Protein AF-A0A7J9Q2L9-F1 (afdb_monomer_lite)

Radius of gyration: 18.14 Å; chains: 1; bounding box: 41×14×51 Å

pLDDT: mean 72.58, std 17.6, range [43.19, 95.88]

Sequence (44 aa):
MINTEIQSRIHTIRGVQVMLDSDLAQLYGVEAKRLNEQVRAPHG

Secondary structure (DSSP, 8-state):
---HHHHTTEEEETTEEEE-HHHHHHHTT-----TTSSSS----

Structure (mmCIF, N/CA/C/O backbone):
data_AF-A0A7J9Q2L9-F1
#
_entry.id   AF-A0A7J9Q2L9-F1
#
loop_
_atom_site.group_PDB
_atom_site.id
_atom_site.type_symbol
_atom_site.label_atom_id
_atom_site.label_alt_id
_atom_site.label_comp_id
_atom_site.label_asym_id
_atom_site.label_entity_id
_atom_site.label_seq_id
_atom_site.pdbx_PDB_ins_code
_atom_site.Cartn_x
_atom_site.Cartn_y
_atom_site.Cartn_z
_atom_site.occupancy
_atom_site.B_iso_or_equiv
_atom_site.auth_seq_id
_atom_site.auth_comp_id
_atom_site.auth_asym_id
_atom_site.auth_atom_id
_atom_site.pdbx_PDB_model_num
ATOM 1 N N . MET A 1 1 ? 13.715 5.070 11.017 1.00 43.19 1 MET A N 1
ATOM 2 C CA . MET A 1 1 ? 12.621 5.802 10.341 1.00 43.19 1 MET A CA 1
ATOM 3 C C . MET A 1 1 ? 11.532 4.806 10.010 1.00 43.19 1 MET A C 1
ATOM 5 O O . MET A 1 1 ? 11.846 3.755 9.469 1.00 43.19 1 MET A O 1
ATOM 9 N N . ILE A 1 2 ? 10.296 5.089 10.415 1.00 49.78 2 ILE A N 1
ATOM 10 C CA . ILE A 1 2 ? 9.136 4.233 10.143 1.00 49.78 2 ILE A CA 1
ATOM 11 C C . ILE A 1 2 ? 8.815 4.354 8.647 1.00 49.78 2 ILE A C 1
ATOM 13 O O . ILE A 1 2 ? 8.857 5.454 8.104 1.00 49.78 2 ILE A O 1
ATOM 17 N N . ASN A 1 3 ? 8.574 3.221 7.988 1.00 60.62 3 ASN A N 1
ATOM 18 C CA . ASN A 1 3 ? 8.354 3.103 6.548 1.00 60.62 3 ASN A CA 1
ATOM 19 C C . ASN A 1 3 ? 7.016 3.768 6.149 1.00 60.62 3 ASN A C 1
ATOM 21 O O . ASN A 1 3 ? 5.955 3.145 6.190 1.00 60.62 3 ASN A O 1
ATOM 25 N N . THR A 1 4 ? 7.067 5.064 5.834 1.00 68.06 4 THR A N 1
ATOM 26 C CA . THR A 1 4 ? 5.917 5.914 5.479 1.00 68.06 4 THR A CA 1
ATOM 27 C C . THR A 1 4 ? 5.258 5.522 4.157 1.00 68.06 4 THR A C 1
ATOM 29 O O . THR A 1 4 ? 4.077 5.803 3.975 1.00 68.06 4 THR A O 1
ATOM 32 N N . GLU A 1 5 ? 5.978 4.845 3.258 1.00 75.88 5 GLU A N 1
ATOM 33 C CA . GLU A 1 5 ? 5.436 4.4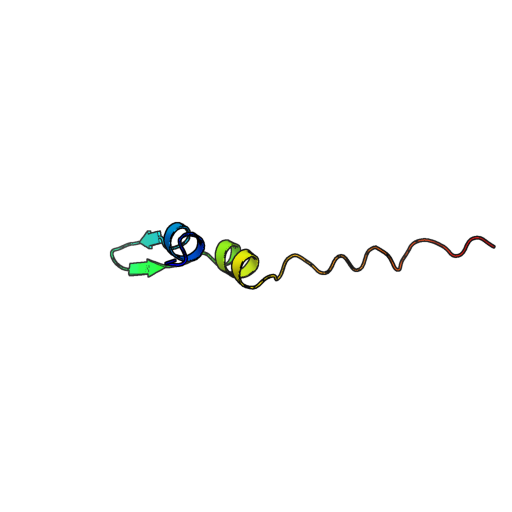00 1.966 1.00 75.88 5 GLU A CA 1
ATOM 34 C C . GLU A 1 5 ? 4.436 3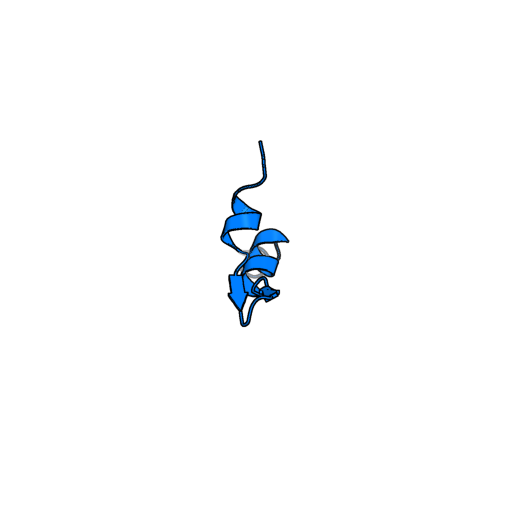.256 2.095 1.00 75.88 5 GLU A C 1
ATOM 36 O O . GLU A 1 5 ? 3.498 3.178 1.311 1.00 75.88 5 GLU A O 1
ATOM 41 N N . ILE A 1 6 ? 4.608 2.365 3.072 1.00 80.75 6 ILE A N 1
ATOM 42 C CA . ILE A 1 6 ? 3.650 1.275 3.296 1.00 80.75 6 ILE A CA 1
ATOM 43 C C . ILE A 1 6 ? 2.358 1.836 3.886 1.00 80.75 6 ILE A C 1
ATOM 45 O O . ILE A 1 6 ? 1.265 1.464 3.468 1.00 80.75 6 ILE A O 1
ATOM 49 N N . GLN A 1 7 ? 2.474 2.752 4.849 1.00 84.25 7 GLN A N 1
ATOM 50 C CA . GLN A 1 7 ? 1.316 3.302 5.553 1.00 84.25 7 GLN A CA 1
ATOM 51 C C . GLN A 1 7 ? 0.420 4.152 4.646 1.00 84.25 7 GLN A C 1
ATOM 53 O O . GLN A 1 7 ? -0.796 4.117 4.811 1.00 84.25 7 GLN A O 1
ATOM 58 N N . SER A 1 8 ? 0.987 4.870 3.669 1.00 87.50 8 SER A N 1
ATOM 59 C CA . SER A 1 8 ? 0.204 5.659 2.707 1.00 87.50 8 SER A CA 1
ATOM 60 C C . SER A 1 8 ? -0.606 4.809 1.719 1.00 87.50 8 SER A C 1
ATOM 62 O O . SER A 1 8 ? -1.532 5.328 1.101 1.00 87.50 8 SER A O 1
ATOM 64 N N . ARG A 1 9 ? -0.285 3.514 1.594 1.00 88.06 9 ARG A N 1
ATOM 65 C CA . ARG A 1 9 ? -0.926 2.539 0.691 1.00 88.06 9 ARG A CA 1
ATOM 66 C C . ARG A 1 9 ? -1.970 1.656 1.385 1.00 88.06 9 ARG A C 1
ATOM 68 O O . ARG A 1 9 ? -2.539 0.757 0.769 1.00 88.06 9 ARG A O 1
ATOM 75 N N . ILE A 1 10 ? -2.206 1.871 2.682 1.00 92.19 10 ILE A N 1
ATOM 76 C CA . ILE A 1 10 ? -3.238 1.162 3.443 1.00 92.19 10 ILE A CA 1
ATOM 77 C C . ILE A 1 10 ? -4.528 1.981 3.409 1.00 92.19 10 ILE A C 1
ATOM 79 O O . ILE A 1 10 ? -4.586 3.111 3.892 1.00 92.19 10 ILE A O 1
ATOM 83 N N . HIS A 1 11 ? -5.589 1.381 2.886 1.00 93.38 11 HIS A N 1
ATOM 84 C CA . HIS A 1 11 ? -6.929 1.949 2.832 1.00 93.38 11 HIS A CA 1
ATOM 85 C C . HIS A 1 11 ? -7.837 1.297 3.870 1.00 93.38 11 HIS A C 1
ATOM 87 O O . HIS A 1 11 ? -7.693 0.118 4.182 1.00 93.38 11 HIS A O 1
ATOM 93 N N . THR A 1 12 ? -8.826 2.039 4.364 1.00 95.69 12 THR A N 1
ATO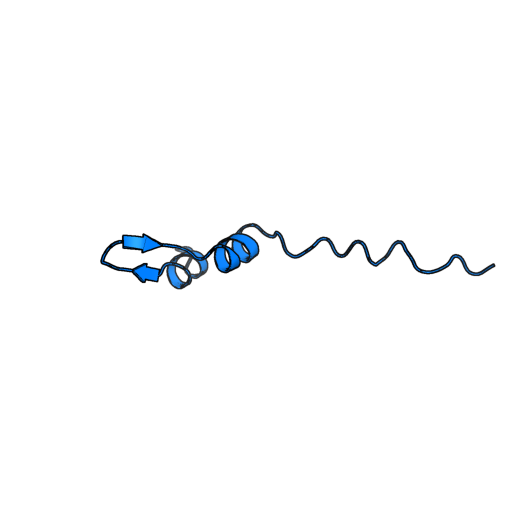M 94 C CA . THR A 1 12 ? -9.847 1.497 5.268 1.00 95.69 12 THR A CA 1
ATOM 95 C C . THR A 1 12 ? -11.164 1.350 4.523 1.00 95.69 12 THR A C 1
ATOM 97 O O . THR A 1 12 ? -11.774 2.344 4.132 1.00 95.69 12 THR A O 1
ATOM 100 N N . ILE A 1 13 ? -11.638 0.116 4.361 1.00 94.25 13 ILE A N 1
ATOM 101 C CA . ILE A 1 13 ? -12.928 -0.192 3.736 1.00 94.25 13 ILE A CA 1
ATOM 102 C C . ILE A 1 13 ? -13.767 -0.982 4.735 1.00 94.25 13 ILE A C 1
ATOM 104 O O . ILE A 1 13 ? -13.357 -2.039 5.203 1.00 94.25 13 ILE A O 1
ATOM 108 N N . ARG A 1 14 ? -14.951 -0.457 5.085 1.00 95.38 14 ARG A N 1
ATOM 109 C CA . ARG A 1 14 ? -15.863 -1.067 6.079 1.00 95.38 14 ARG A CA 1
ATOM 110 C C . ARG A 1 14 ? -15.176 -1.395 7.421 1.00 95.38 14 ARG A C 1
ATOM 112 O O . ARG A 1 14 ? -15.498 -2.391 8.056 1.00 95.38 14 ARG A O 1
ATOM 119 N N . GLY A 1 15 ? -14.222 -0.559 7.838 1.00 95.19 15 GLY A N 1
ATOM 120 C CA . GLY A 1 15 ? -13.464 -0.739 9.083 1.00 95.19 15 GLY A CA 1
ATOM 121 C C . GLY A 1 15 ? -12.301 -1.733 8.999 1.00 95.19 15 GLY A C 1
ATOM 122 O O . GLY A 1 15 ? -11.653 -1.979 10.009 1.00 95.19 15 GLY A O 1
ATOM 123 N N . VAL A 1 16 ? -12.010 -2.279 7.816 1.00 95.88 16 VAL A N 1
ATOM 124 C CA . VAL A 1 16 ? -10.899 -3.211 7.589 1.00 95.88 16 VAL A CA 1
ATOM 125 C C . VAL A 1 16 ? -9.791 -2.512 6.809 1.00 95.88 16 VAL A C 1
ATOM 127 O O . VAL A 1 16 ? -10.068 -1.812 5.834 1.00 95.88 16 VAL A O 1
ATOM 130 N N . GLN A 1 17 ? -8.543 -2.710 7.235 1.00 95.38 17 GLN A N 1
ATOM 131 C CA . GLN A 1 17 ? -7.365 -2.239 6.512 1.00 95.38 17 GLN A CA 1
ATOM 132 C C . GLN A 1 17 ? -7.059 -3.165 5.332 1.00 95.38 17 GLN A C 1
ATOM 134 O O . GLN A 1 17 ? -6.917 -4.374 5.503 1.00 95.38 17 GLN A O 1
ATOM 139 N N . VAL A 1 18 ? -6.952 -2.589 4.141 1.00 93.25 18 VAL A N 1
ATOM 140 C CA . VAL A 1 18 ? -6.669 -3.283 2.882 1.00 93.25 18 VAL A CA 1
ATOM 141 C C . VAL A 1 18 ? -5.581 -2.533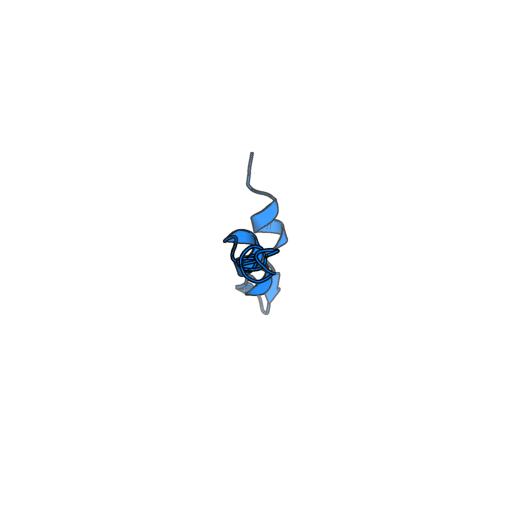 2.117 1.00 93.25 18 VAL A C 1
ATOM 143 O O . VAL A 1 18 ? -5.478 -1.315 2.222 1.00 93.25 18 VAL A O 1
ATOM 146 N N . MET A 1 19 ? -4.779 -3.247 1.334 1.00 92.94 19 MET A N 1
ATOM 147 C CA . MET A 1 19 ? -3.830 -2.669 0.380 1.00 92.94 19 MET A CA 1
ATOM 148 C C . MET A 1 19 ? -4.239 -3.122 -1.018 1.00 92.94 1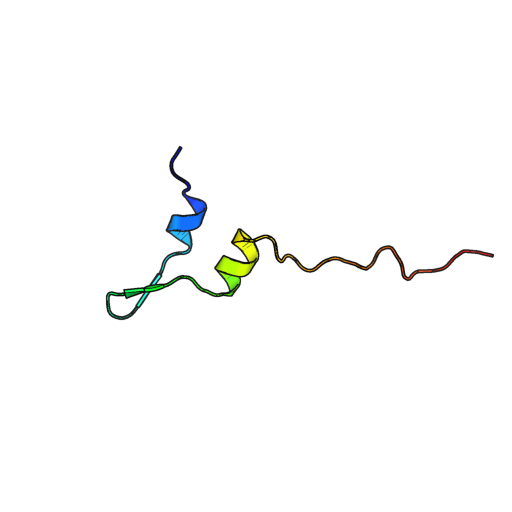9 MET A C 1
ATOM 150 O O . MET A 1 19 ? -4.681 -4.259 -1.181 1.00 92.94 19 MET A O 1
ATOM 154 N N . LEU A 1 20 ? -4.136 -2.239 -2.010 1.00 90.31 20 LEU A N 1
ATOM 155 C CA . LEU A 1 20 ? -4.451 -2.597 -3.390 1.00 90.31 20 LEU A CA 1
ATOM 156 C C . LEU A 1 20 ? -3.333 -3.453 -3.990 1.00 90.31 20 LEU A C 1
ATOM 158 O O . LEU A 1 20 ? -2.152 -3.230 -3.727 1.00 90.31 20 LEU A O 1
ATOM 162 N N . ASP A 1 21 ? -3.692 -4.378 -4.878 1.00 84.31 21 ASP A N 1
ATOM 163 C CA . ASP A 1 21 ? -2.714 -5.218 -5.580 1.00 84.31 21 ASP A CA 1
ATOM 164 C C . ASP A 1 21 ? -1.729 -4.389 -6.425 1.00 84.31 21 ASP A C 1
ATOM 166 O O . ASP A 1 21 ? -0.578 -4.780 -6.603 1.00 84.31 21 ASP A O 1
ATOM 170 N N . SER A 1 22 ? -2.141 -3.210 -6.906 1.00 83.88 22 SER A N 1
ATOM 171 C CA . SER A 1 22 ? -1.265 -2.252 -7.596 1.00 83.88 22 SER A CA 1
ATOM 172 C C . SER A 1 22 ? -0.191 -1.671 -6.678 1.00 83.88 22 SER A C 1
ATOM 174 O O . SER A 1 22 ? 0.963 -1.528 -7.082 1.00 83.88 22 SER A O 1
ATOM 176 N N . ASP A 1 23 ? -0.561 -1.364 -5.436 1.00 85.88 23 ASP A N 1
ATOM 177 C CA . ASP A 1 23 ? 0.368 -0.880 -4.421 1.00 85.88 23 ASP A CA 1
ATOM 178 C C . ASP A 1 23 ? 1.330 -1.979 -3.990 1.00 85.88 23 ASP A C 1
ATOM 180 O O . ASP A 1 23 ? 2.526 -1.729 -3.850 1.00 85.88 23 ASP A O 1
ATOM 184 N N . LEU A 1 24 ? 0.819 -3.206 -3.867 1.00 82.06 24 LEU A N 1
ATOM 185 C CA . LEU A 1 24 ? 1.611 -4.401 -3.609 1.00 82.06 24 LEU A CA 1
ATOM 186 C C . LEU A 1 24 ? 2.631 -4.644 -4.732 1.00 82.06 24 LEU A C 1
ATOM 188 O O . LEU A 1 24 ? 3.811 -4.850 -4.460 1.00 82.06 24 LEU A O 1
ATOM 192 N N . ALA A 1 25 ? 2.213 -4.564 -5.996 1.00 82.12 25 ALA A N 1
ATOM 193 C CA . ALA A 1 25 ? 3.092 -4.755 -7.150 1.00 82.12 25 ALA A CA 1
ATOM 194 C C . ALA A 1 25 ? 4.235 -3.726 -7.196 1.00 82.12 25 ALA A C 1
ATOM 196 O O . ALA A 1 25 ? 5.367 -4.083 -7.532 1.00 82.12 25 ALA A O 1
ATOM 197 N N . GLN A 1 26 ? 3.958 -2.477 -6.809 1.00 81.00 26 GLN A N 1
ATOM 198 C CA . GLN A 1 26 ? 4.965 -1.422 -6.710 1.00 81.00 26 GLN A CA 1
ATOM 199 C C . GLN A 1 26 ? 5.903 -1.624 -5.507 1.00 81.00 26 GLN A C 1
ATOM 201 O O . GLN A 1 26 ? 7.107 -1.419 -5.634 1.00 81.00 26 GLN A O 1
ATOM 206 N N . LEU A 1 27 ? 5.375 -2.070 -4.360 1.00 78.56 27 LEU A N 1
ATOM 207 C CA . LEU A 1 27 ? 6.150 -2.374 -3.148 1.00 78.56 27 LEU A CA 1
ATOM 208 C C . LEU A 1 27 ? 7.105 -3.556 -3.333 1.00 78.56 27 LEU A C 1
ATOM 210 O O . LEU A 1 27 ? 8.241 -3.516 -2.870 1.00 78.56 27 LEU A O 1
ATOM 214 N N . TYR A 1 28 ? 6.642 -4.607 -4.005 1.00 76.19 28 TYR A N 1
ATOM 215 C CA . TYR A 1 28 ? 7.405 -5.836 -4.215 1.00 76.19 28 TYR A CA 1
ATOM 216 C C . TYR A 1 28 ? 8.203 -5.841 -5.525 1.00 76.19 28 TYR A C 1
ATOM 218 O O . TYR A 1 28 ? 8.813 -6.854 -5.863 1.00 76.19 28 TYR A O 1
ATOM 226 N N . GLY A 1 29 ? 8.252 -4.715 -6.246 1.00 64.62 29 GLY A N 1
ATOM 227 C CA . GLY A 1 29 ? 9.150 -4.553 -7.387 1.00 64.62 29 GLY A CA 1
ATOM 228 C C . GLY A 1 29 ? 8.829 -5.477 -8.562 1.00 64.62 29 GLY A C 1
ATOM 229 O O . GLY A 1 29 ? 9.733 -5.882 -9.289 1.00 64.62 29 GLY A O 1
ATOM 230 N N . VAL A 1 30 ? 7.548 -5.781 -8.793 1.00 57.66 30 VAL A N 1
ATOM 231 C CA . VAL A 1 30 ? 7.097 -6.390 -10.056 1.00 57.66 30 VAL A CA 1
ATOM 232 C C . VAL A 1 30 ? 6.848 -5.287 -11.092 1.00 57.66 30 VAL A C 1
ATOM 234 O O . VAL A 1 30 ? 5.901 -5.340 -11.874 1.00 57.66 30 VAL A O 1
ATOM 237 N N . GLU A 1 31 ? 7.697 -4.255 -11.112 1.00 54.44 31 GLU A N 1
ATOM 238 C CA . GLU A 1 31 ? 7.828 -3.418 -12.297 1.00 54.44 31 GLU A CA 1
ATOM 239 C C . GLU A 1 31 ? 8.319 -4.334 -13.408 1.00 54.44 31 GLU A C 1
ATOM 241 O O . GLU A 1 31 ? 9.402 -4.918 -13.334 1.00 54.44 31 GLU A O 1
ATOM 246 N N . ALA A 1 32 ? 7.435 -4.544 -14.382 1.00 53.50 32 ALA A N 1
ATOM 247 C CA . ALA A 1 32 ? 7.607 -5.451 -15.494 1.00 53.50 32 ALA A CA 1
ATOM 248 C C . ALA A 1 32 ? 9.064 -5.471 -15.956 1.00 53.50 32 ALA A C 1
ATOM 250 O O . ALA A 1 32 ? 9.570 -4.457 -16.441 1.00 53.50 32 ALA A O 1
ATOM 251 N N . LYS A 1 33 ? 9.707 -6.644 -15.823 1.00 51.62 33 LYS A N 1
ATOM 252 C CA . LYS A 1 33 ? 10.909 -7.018 -16.570 1.00 51.62 33 LYS A CA 1
ATOM 253 C C . LYS A 1 33 ? 10.794 -6.393 -17.957 1.00 51.62 33 LYS A C 1
ATOM 255 O O . LYS A 1 33 ? 10.102 -6.933 -18.821 1.00 51.62 33 LYS A O 1
ATOM 260 N N . ARG A 1 34 ? 11.486 -5.279 -18.202 1.00 52.44 34 ARG A N 1
ATOM 261 C CA . ARG A 1 34 ? 11.752 -4.820 -19.560 1.00 52.44 34 ARG A CA 1
ATOM 262 C C . ARG A 1 34 ? 12.848 -5.711 -20.119 1.00 52.44 34 ARG A C 1
ATOM 264 O O . ARG A 1 34 ? 13.981 -5.313 -20.337 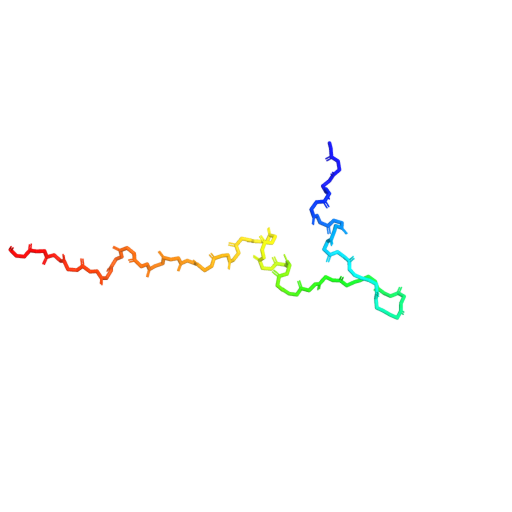1.00 52.44 34 ARG A O 1
ATOM 271 N N . LEU A 1 35 ? 12.426 -6.940 -20.396 1.00 51.59 35 LEU A N 1
ATOM 272 C CA . LEU A 1 35 ? 12.892 -7.809 -21.461 1.00 51.59 35 LEU A CA 1
ATOM 273 C C . LEU A 1 35 ? 12.646 -7.102 -22.809 1.00 51.59 35 LEU A C 1
ATOM 275 O O . LEU A 1 35 ? 11.860 -7.559 -23.625 1.00 51.59 35 LEU A O 1
ATOM 279 N N . ASN A 1 36 ? 13.241 -5.927 -23.009 1.00 55.97 36 ASN A N 1
ATOM 280 C CA . ASN A 1 36 ? 13.145 -5.173 -24.260 1.00 55.97 36 ASN A CA 1
ATOM 281 C C . ASN A 1 36 ? 14.510 -4.706 -24.779 1.00 55.97 36 ASN A C 1
ATOM 283 O O . ASN A 1 36 ? 14.565 -4.049 -25.811 1.00 55.97 36 ASN A O 1
ATOM 287 N N . GLU A 1 37 ? 15.614 -5.103 -24.141 1.00 55.16 37 GLU A N 1
ATOM 288 C CA . GLU A 1 37 ? 16.960 -4.881 -24.692 1.00 55.16 37 GLU A CA 1
ATOM 289 C C . GLU A 1 37 ? 17.468 -6.054 -25.552 1.00 55.16 37 GLU A C 1
ATOM 291 O O . GLU A 1 37 ? 18.463 -5.910 -26.251 1.00 55.16 37 GLU A O 1
ATOM 296 N N . GLN A 1 38 ? 16.774 -7.201 -25.582 1.00 51.97 38 GLN A N 1
ATOM 297 C CA . GLN A 1 38 ? 17.239 -8.403 -26.301 1.00 51.97 38 GLN A CA 1
ATOM 298 C C . GLN A 1 38 ? 16.511 -8.718 -27.620 1.00 51.97 38 GLN A C 1
ATOM 300 O O . GLN A 1 38 ? 16.684 -9.810 -28.154 1.00 51.97 38 GLN A O 1
ATOM 305 N N . VAL A 1 39 ? 15.712 -7.804 -28.188 1.00 59.53 39 VAL A N 1
ATOM 306 C CA . VAL A 1 39 ? 15.013 -8.075 -29.468 1.00 59.53 39 VAL A CA 1
ATOM 307 C C . VAL A 1 39 ? 15.078 -6.909 -30.456 1.00 59.53 39 VAL A C 1
ATOM 309 O O . VAL A 1 39 ? 14.086 -6.570 -31.100 1.00 59.53 39 VAL A O 1
ATOM 312 N N . ARG A 1 40 ? 16.249 -6.287 -30.646 1.00 52.94 40 ARG A N 1
ATOM 313 C CA . ARG A 1 40 ? 16.459 -5.468 -31.852 1.00 52.94 40 ARG A CA 1
ATOM 314 C C . ARG A 1 40 ? 17.889 -5.525 -32.401 1.00 52.94 40 ARG A C 1
ATOM 316 O O . ARG A 1 40 ? 18.730 -4.694 -32.099 1.00 52.94 40 ARG A O 1
ATOM 323 N N . ALA A 1 41 ? 18.042 -6.520 -33.277 1.00 53.41 41 ALA A N 1
ATOM 324 C CA . ALA A 1 41 ? 18.887 -6.589 -34.470 1.00 53.41 41 ALA A CA 1
ATOM 325 C C . ALA A 1 41 ? 20.425 -6.574 -34.296 1.00 53.41 41 ALA A C 1
ATOM 327 O O . ALA A 1 41 ? 21.006 -5.500 -34.122 1.00 53.41 41 ALA A O 1
ATOM 328 N N . PRO A 1 42 ? 21.115 -7.723 -34.490 1.00 49.06 42 PRO A N 1
ATOM 329 C CA . PRO A 1 42 ? 22.507 -7.685 -34.918 1.00 49.06 42 PRO A CA 1
ATOM 330 C C . PRO A 1 42 ? 22.534 -6.974 -36.275 1.00 49.06 42 PRO A C 1
ATOM 332 O O . PRO A 1 42 ? 21.876 -7.405 -37.223 1.00 49.06 42 PRO A O 1
ATOM 335 N N . HIS A 1 43 ? 23.221 -5.837 -36.343 1.00 51.44 43 HIS A N 1
ATOM 336 C CA . HIS A 1 43 ? 23.603 -5.280 -37.631 1.00 51.44 43 HIS A CA 1
ATOM 337 C C . HIS A 1 43 ? 24.604 -6.265 -38.239 1.00 51.44 43 HIS A C 1
ATOM 339 O O . HIS A 1 43 ? 25.583 -6.631 -37.583 1.00 51.44 43 HIS A O 1
ATOM 345 N N . GLY A 1 44 ? 24.263 -6.765 -39.428 1.00 52.41 44 GLY A N 1
ATOM 346 C CA . GLY A 1 44 ? 25.220 -7.416 -40.318 1.00 52.41 44 GLY A CA 1
ATOM 347 C C . GLY A 1 44 ? 26.254 -6.434 -40.845 1.00 52.41 44 GLY A C 1
ATOM 348 O O . GLY A 1 44 ? 26.061 -5.208 -40.667 1.00 52.41 44 GLY A O 1
#

Foldseek 3Di:
DPDVLVVVQWDADPNDTDGDVVSVCVVVVPPPPCPPVPPDDDDD